Protein AF-A0A2N2YGR9-F1 (afdb_monomer_lite)

pLDDT: mean 70.39, std 11.71, range [46.59, 85.5]

Sequence (86 aa):
MKVKVTGFNPVKFEKDGKNIEGVKLHYIYADRANDHLIGQAAENSWVNKMVADGLNLKGLLEAPLCELEFNKNGKIVDIFPVGAGR

Radius of gyration: 13.18 Å; chains: 1; bounding box: 27×26×36 Å

Structure (mmCIF, N/CA/C/O backbone):
data_AF-A0A2N2YGR9-F1
#
_entry.id   AF-A0A2N2YGR9-F1
#
loop_
_atom_site.group_PDB
_atom_site.id
_atom_site.type_symbol
_atom_site.label_atom_id
_atom_site.label_alt_id
_atom_site.label_comp_id
_atom_site.label_asym_id
_atom_site.label_entity_id
_atom_site.label_seq_id
_atom_site.pdbx_PDB_ins_code
_atom_site.Cartn_x
_atom_site.Cartn_y
_atom_site.Cartn_z
_atom_site.occupancy
_atom_site.B_iso_or_equiv
_atom_site.auth_seq_id
_atom_site.auth_comp_id
_atom_site.auth_asym_id
_atom_site.auth_atom_id
_atom_site.pdbx_PDB_model_num
ATOM 1 N N . MET A 1 1 ? 0.012 6.215 -9.576 1.00 77.06 1 MET A N 1
ATOM 2 C CA . MET A 1 1 ? 1.399 6.570 -9.168 1.00 77.06 1 MET A CA 1
ATOM 3 C C . MET A 1 1 ? 2.187 5.282 -9.001 1.00 77.06 1 MET A C 1
ATOM 5 O O . MET A 1 1 ? 1.633 4.381 -8.388 1.00 77.06 1 MET A O 1
ATOM 9 N N . LYS A 1 2 ? 3.411 5.170 -9.540 1.00 82.88 2 LYS A N 1
ATOM 10 C CA . LYS A 1 2 ? 4.214 3.932 -9.465 1.00 82.88 2 LYS A CA 1
ATOM 11 C C . LYS A 1 2 ? 5.197 3.973 -8.300 1.00 82.88 2 LYS A C 1
ATOM 13 O O . LYS A 1 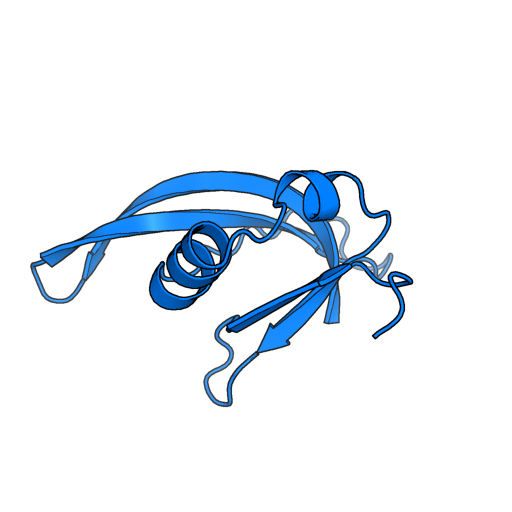2 ? 5.921 4.956 -8.144 1.00 82.88 2 LYS A O 1
ATOM 18 N N . VAL A 1 3 ? 5.227 2.905 -7.513 1.00 82.56 3 VAL A N 1
ATOM 19 C CA . VAL A 1 3 ? 6.034 2.794 -6.294 1.00 82.56 3 VAL A CA 1
ATOM 20 C C . VAL A 1 3 ? 6.624 1.392 -6.151 1.00 82.56 3 VAL A C 1
ATOM 22 O O . VAL A 1 3 ? 6.068 0.430 -6.674 1.00 82.56 3 VAL A O 1
ATOM 25 N N . LYS A 1 4 ? 7.718 1.244 -5.403 1.00 85.12 4 LYS A N 1
ATOM 26 C CA . LYS A 1 4 ? 8.163 -0.050 -4.871 1.00 85.12 4 LYS A CA 1
ATOM 27 C C . LYS A 1 4 ? 7.669 -0.170 -3.437 1.00 85.12 4 LYS A C 1
ATOM 29 O O . LYS A 1 4 ? 8.071 0.625 -2.593 1.00 85.12 4 LYS A O 1
ATOM 34 N N . VAL A 1 5 ? 6.816 -1.153 -3.155 1.00 83.75 5 VAL A N 1
ATOM 35 C CA . VAL A 1 5 ? 6.390 -1.451 -1.781 1.00 83.75 5 VAL A CA 1
ATOM 36 C C . VAL A 1 5 ? 7.530 -2.163 -1.056 1.00 83.75 5 VAL A C 1
ATOM 38 O O . VAL A 1 5 ? 8.133 -3.094 -1.590 1.00 83.75 5 VAL A O 1
ATOM 41 N N . THR A 1 6 ? 7.845 -1.701 0.149 1.00 81.69 6 THR A N 1
ATOM 42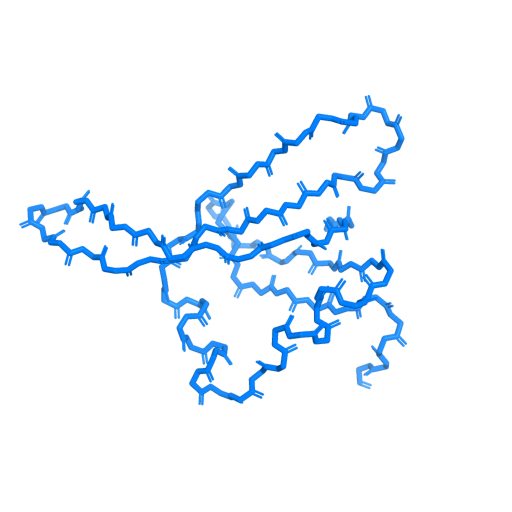 C CA . THR A 1 6 ? 8.971 -2.188 0.957 1.00 81.69 6 THR A CA 1
ATOM 43 C C . THR A 1 6 ? 8.541 -2.745 2.308 1.00 81.69 6 THR A C 1
ATOM 45 O O . THR A 1 6 ? 9.324 -3.441 2.948 1.00 81.69 6 THR A O 1
ATOM 48 N N . GLY A 1 7 ? 7.305 -2.490 2.748 1.00 79.56 7 GLY A N 1
ATOM 49 C CA . GLY A 1 7 ? 6.813 -3.037 4.007 1.00 79.56 7 GLY A CA 1
ATOM 50 C C . GLY A 1 7 ? 5.389 -2.629 4.368 1.00 79.56 7 GLY A C 1
ATOM 51 O O . GLY A 1 7 ? 4.853 -1.636 3.875 1.00 79.56 7 GLY A O 1
ATOM 52 N N . PHE A 1 8 ? 4.817 -3.393 5.294 1.00 79.44 8 PHE A N 1
ATOM 53 C CA . PHE A 1 8 ? 3.548 -3.119 5.958 1.00 79.44 8 PHE A CA 1
ATOM 54 C C . PHE A 1 8 ? 3.772 -3.266 7.460 1.00 79.44 8 PHE A C 1
ATOM 56 O O . PHE A 1 8 ? 4.206 -4.323 7.910 1.00 79.44 8 PHE A O 1
ATOM 63 N N . ASN A 1 9 ? 3.485 -2.219 8.230 1.00 75.44 9 ASN A N 1
ATOM 64 C CA . ASN A 1 9 ? 3.662 -2.226 9.679 1.00 75.44 9 ASN A CA 1
ATOM 65 C C . ASN A 1 9 ? 2.322 -1.979 10.372 1.00 75.44 9 ASN A C 1
ATOM 67 O O . ASN A 1 9 ? 1.702 -0.949 10.102 1.00 75.44 9 ASN A O 1
ATOM 71 N N . PRO A 1 10 ? 1.872 -2.855 11.283 1.00 72.69 10 PRO A N 1
ATOM 72 C CA . PRO A 1 10 ? 0.729 -2.555 12.131 1.00 72.69 10 PRO A CA 1
ATOM 73 C C . PRO A 1 10 ? 0.993 -1.277 12.932 1.00 72.69 10 PRO A C 1
ATOM 75 O O . PRO A 1 10 ? 2.076 -1.088 13.486 1.00 72.69 10 PRO A O 1
ATOM 78 N N . VAL A 1 11 ? 0.008 -0.391 13.001 1.00 70.25 11 VAL A N 1
ATOM 79 C CA . VAL A 1 11 ? 0.071 0.842 13.792 1.00 70.25 11 VAL A CA 1
ATOM 80 C C . VAL A 1 11 ? -1.219 1.017 14.577 1.00 70.25 11 VAL A C 1
ATOM 82 O O . VAL A 1 11 ? -2.269 0.535 14.169 1.00 70.25 11 VAL A O 1
ATOM 85 N N . LYS A 1 12 ? -1.155 1.719 15.706 1.00 73.25 12 LYS A N 1
ATOM 86 C CA . LYS A 1 12 ? -2.337 2.156 16.455 1.00 73.25 12 LYS A CA 1
ATOM 87 C C . LYS A 1 12 ? -2.360 3.675 16.439 1.00 73.25 12 LYS A C 1
ATOM 89 O O . LYS A 1 12 ? -1.326 4.294 16.682 1.00 73.25 12 LYS A O 1
ATOM 94 N N . PHE A 1 13 ? -3.503 4.267 16.121 1.00 71.19 13 PHE A N 1
ATOM 95 C CA . PHE A 1 13 ? -3.685 5.713 16.191 1.00 71.19 13 PHE A CA 1
ATOM 96 C C . PHE A 1 13 ? -5.063 6.046 16.755 1.00 71.19 13 PHE A C 1
ATOM 98 O O . PHE A 1 13 ? -6.016 5.274 16.622 1.00 71.19 13 PHE A O 1
ATOM 105 N N . GLU A 1 14 ? -5.146 7.198 17.409 1.00 77.12 14 GLU A N 1
ATOM 106 C CA . GLU A 1 14 ? -6.396 7.730 17.930 1.00 77.12 14 GLU A CA 1
ATOM 107 C C . GLU A 1 14 ? -7.053 8.614 16.869 1.00 77.12 14 GLU A C 1
ATOM 109 O O . GLU A 1 14 ? -6.404 9.472 16.265 1.00 77.12 14 GLU A O 1
ATOM 114 N N . LYS A 1 15 ? -8.347 8.403 16.631 1.00 72.88 15 LYS A N 1
ATOM 115 C CA . LYS A 1 15 ? -9.160 9.265 15.777 1.00 72.88 15 LYS A CA 1
ATOM 116 C C . LYS A 1 15 ? -10.554 9.397 16.363 1.00 72.88 15 LYS A C 1
ATOM 118 O O . LYS A 1 15 ? -11.181 8.394 16.693 1.00 72.88 15 LYS A O 1
ATOM 123 N N . ASP A 1 16 ? -11.032 10.633 16.478 1.00 81.69 16 ASP A N 1
ATOM 124 C CA . ASP A 1 16 ? -12.354 10.953 17.028 1.00 81.69 16 ASP A CA 1
ATOM 125 C C . ASP A 1 16 ? -12.596 10.293 18.408 1.00 81.69 16 ASP A C 1
ATOM 127 O O . ASP A 1 16 ? -13.684 9.792 18.695 1.00 81.69 16 ASP 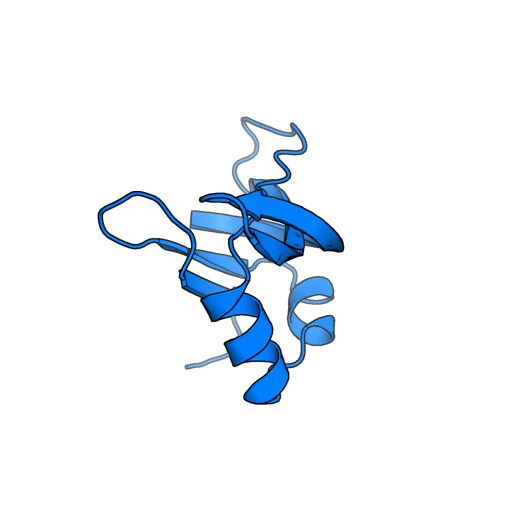A O 1
ATOM 131 N N . GLY A 1 17 ? -11.550 10.224 19.246 1.00 82.62 17 GLY A N 1
ATOM 132 C CA . GLY A 1 17 ? -11.582 9.602 20.578 1.00 82.62 17 GLY A CA 1
ATOM 133 C C . GLY A 1 17 ? -11.654 8.069 20.583 1.00 82.62 17 GLY A C 1
ATOM 134 O O . GLY A 1 17 ? -11.890 7.465 21.629 1.00 82.62 17 GLY A O 1
ATOM 135 N N . LYS A 1 18 ? -11.479 7.413 19.429 1.00 76.12 18 LYS A N 1
ATOM 136 C CA . LYS A 1 18 ? -11.457 5.951 19.300 1.00 76.12 18 LYS A CA 1
ATOM 137 C C . LYS A 1 18 ? -10.061 5.460 18.942 1.00 76.12 18 LYS A C 1
ATOM 139 O O . LYS A 1 18 ? -9.402 6.010 18.061 1.00 76.12 18 LYS A O 1
ATOM 144 N N . ASN A 1 19 ? -9.651 4.370 19.588 1.00 75.62 19 ASN A N 1
ATOM 145 C CA . ASN A 1 19 ? -8.461 3.624 19.198 1.00 75.62 19 ASN A CA 1
ATOM 146 C C . ASN A 1 19 ? -8.759 2.826 17.933 1.00 75.62 19 ASN A C 1
ATOM 148 O O . ASN A 1 19 ? -9.652 1.976 17.925 1.00 75.62 19 ASN A O 1
ATOM 152 N N . ILE A 1 20 ? -8.003 3.098 16.876 1.00 70.94 20 ILE A N 1
ATOM 153 C CA . ILE A 1 20 ? -8.108 2.399 15.603 1.00 70.94 20 ILE A CA 1
ATOM 154 C C . ILE A 1 20 ? -6.811 1.623 15.392 1.00 70.94 20 ILE A C 1
ATOM 156 O O . ILE A 1 20 ? -5.712 2.181 15.435 1.00 70.94 20 ILE A O 1
ATOM 160 N N . GLU A 1 21 ? -6.938 0.318 15.166 1.00 69.00 21 GLU A N 1
ATOM 161 C CA . GLU A 1 21 ? -5.833 -0.475 14.633 1.00 69.00 21 GLU A CA 1
ATOM 162 C C . GLU A 1 21 ? -5.699 -0.160 13.143 1.00 69.00 21 GLU A C 1
ATOM 164 O O . GLU A 1 21 ? -6.708 -0.018 12.451 1.00 69.00 21 GLU A O 1
ATOM 169 N N . GLY A 1 22 ? -4.466 -0.017 12.663 1.00 68.75 22 GLY A N 1
ATOM 170 C CA . GLY A 1 22 ? -4.056 0.499 11.357 1.00 68.75 22 GLY A CA 1
ATOM 171 C C . GLY A 1 22 ? -2.927 -0.309 10.726 1.00 68.75 22 GLY A C 1
ATOM 172 O O . GLY A 1 22 ? -2.249 -1.075 11.408 1.00 68.75 22 GLY A O 1
ATOM 173 N N . VAL A 1 23 ? -2.657 -0.068 9.443 1.00 73.00 23 VAL A N 1
ATOM 174 C CA . VAL A 1 23 ? -1.423 -0.518 8.786 1.00 73.00 23 VAL A CA 1
ATOM 175 C C . VAL A 1 23 ? -0.750 0.675 8.117 1.00 73.00 23 VAL A C 1
ATOM 177 O O . VAL A 1 23 ? -1.341 1.391 7.312 1.00 73.00 23 VAL A O 1
ATOM 180 N N . LYS A 1 24 ? 0.519 0.897 8.445 1.00 73.50 24 LYS A N 1
ATOM 181 C CA . LYS A 1 24 ? 1.384 1.849 7.761 1.00 73.50 24 LYS A CA 1
ATOM 182 C C . LYS A 1 24 ? 2.030 1.165 6.564 1.00 73.5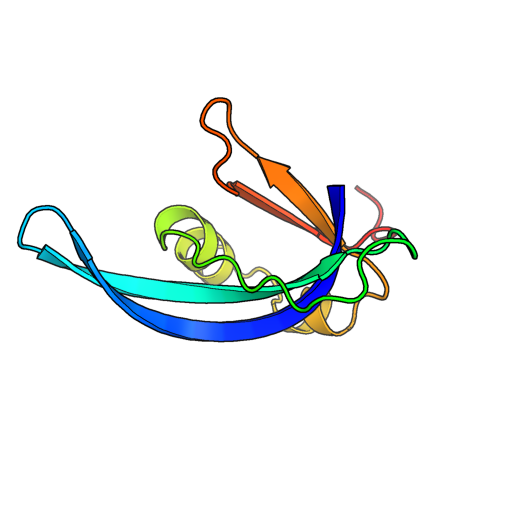0 24 LYS A C 1
ATOM 184 O O . LYS A 1 24 ? 2.697 0.142 6.716 1.00 73.50 24 LYS A O 1
ATOM 189 N N . LEU A 1 25 ? 1.841 1.753 5.388 1.00 76.75 25 LEU A N 1
ATOM 190 C CA . LEU A 1 25 ? 2.463 1.310 4.150 1.00 76.75 25 LEU A CA 1
ATOM 191 C C . LEU A 1 25 ? 3.822 1.995 3.992 1.00 76.75 25 LEU A C 1
ATOM 193 O O . LEU A 1 25 ? 3.948 3.212 4.138 1.00 76.75 25 LEU A O 1
ATOM 197 N N . HIS A 1 26 ? 4.836 1.209 3.656 1.00 79.56 26 HIS A N 1
ATOM 198 C CA . HIS A 1 26 ? 6.163 1.695 3.314 1.00 79.56 26 HIS A CA 1
ATOM 199 C C . HIS A 1 26 ? 6.401 1.473 1.826 1.00 79.56 26 HIS A C 1
ATOM 201 O O . HIS A 1 26 ? 6.267 0.352 1.329 1.00 79.56 26 HIS A O 1
ATOM 207 N N . TYR A 1 27 ? 6.734 2.547 1.115 1.00 79.81 27 TYR A N 1
ATOM 208 C CA . TYR A 1 27 ? 7.047 2.488 -0.302 1.00 79.81 27 TYR A CA 1
ATOM 209 C C . TYR A 1 27 ? 8.063 3.561 -0.702 1.00 79.81 27 TYR A C 1
ATOM 211 O O . TYR A 1 27 ? 8.280 4.540 0.013 1.00 79.81 27 TYR A O 1
ATOM 219 N N . ILE A 1 28 ? 8.694 3.346 -1.852 1.00 77.56 28 ILE A N 1
ATOM 220 C CA . ILE A 1 28 ? 9.632 4.272 -2.491 1.00 77.56 28 ILE A CA 1
ATOM 221 C C . ILE A 1 28 ? 9.041 4.666 -3.842 1.00 77.56 28 ILE A C 1
ATOM 223 O O . ILE A 1 28 ? 8.482 3.818 -4.544 1.00 77.56 28 ILE A O 1
ATOM 227 N N . TYR A 1 29 ? 9.126 5.944 -4.203 1.00 74.69 29 TYR A N 1
ATOM 228 C CA . TYR A 1 29 ? 8.679 6.408 -5.513 1.00 74.69 29 TYR A CA 1
ATOM 229 C C . TYR A 1 29 ? 9.539 5.782 -6.610 1.00 74.69 29 TYR A C 1
ATOM 231 O O . TYR A 1 29 ? 10.755 5.707 -6.499 1.00 74.69 29 TYR A O 1
ATOM 239 N N . ALA A 1 30 ? 8.899 5.311 -7.680 1.00 66.06 30 ALA A N 1
ATOM 240 C CA . ALA A 1 30 ? 9.621 4.738 -8.812 1.00 66.06 30 ALA A CA 1
ATOM 241 C C . ALA A 1 30 ? 10.196 5.809 -9.757 1.00 66.06 30 ALA A C 1
ATOM 243 O O . ALA A 1 30 ? 10.934 5.469 -10.686 1.00 66.06 30 ALA A O 1
ATOM 244 N N . ASP A 1 31 ? 9.850 7.088 -9.556 1.00 63.22 31 ASP A N 1
ATOM 245 C CA . ASP A 1 31 ? 10.554 8.181 -10.217 1.00 63.22 31 ASP A CA 1
ATOM 246 C C . ASP A 1 31 ? 11.909 8.396 -9.535 1.00 63.22 31 ASP A C 1
ATOM 248 O O . ASP A 1 31 ? 12.023 8.474 -8.317 1.00 63.22 31 ASP A O 1
ATOM 252 N N . ARG A 1 32 ? 12.970 8.436 -10.342 1.00 52.06 32 ARG A N 1
ATOM 253 C CA . ARG A 1 32 ? 14.358 8.547 -9.869 1.00 52.06 32 ARG A CA 1
ATOM 254 C C . ARG A 1 32 ? 14.687 9.909 -9.239 1.00 52.06 32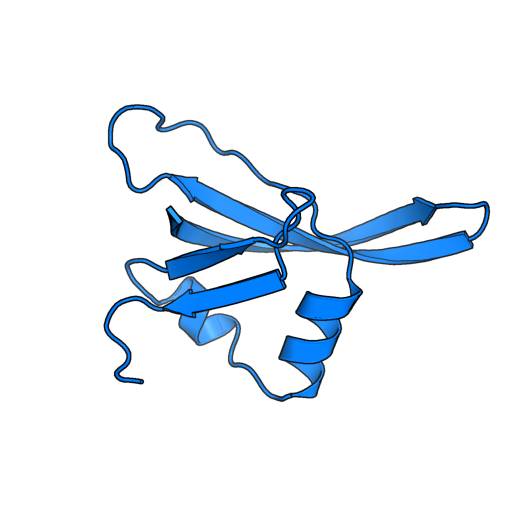 ARG A C 1
ATOM 256 O O . ARG A 1 32 ? 15.850 10.152 -8.936 1.00 52.06 32 ARG A O 1
ATOM 263 N N . ALA A 1 33 ? 13.720 10.821 -9.117 1.00 55.62 33 ALA A N 1
ATOM 264 C CA . ALA A 1 33 ? 13.961 12.179 -8.643 1.00 55.62 33 ALA A CA 1
ATOM 265 C C . ALA A 1 33 ? 13.784 12.313 -7.123 1.00 55.62 33 ALA A C 1
ATOM 267 O O . ALA A 1 33 ? 14.332 13.246 -6.542 1.00 55.62 33 ALA A O 1
ATOM 268 N N . ASN A 1 34 ? 13.070 11.387 -6.472 1.00 51.78 34 ASN A N 1
ATOM 269 C CA . ASN A 1 34 ? 12.821 11.419 -5.032 1.00 51.78 34 ASN A CA 1
ATOM 270 C C . ASN A 1 34 ? 13.073 10.048 -4.392 1.00 51.78 34 ASN A C 1
ATOM 272 O O . ASN A 1 34 ? 12.140 9.318 -4.066 1.00 51.78 34 ASN A O 1
ATOM 276 N N . ASP A 1 35 ? 14.343 9.724 -4.141 1.00 46.66 35 ASP A N 1
ATOM 277 C CA . ASP A 1 35 ? 14.765 8.474 -3.477 1.00 46.66 35 ASP A CA 1
ATOM 278 C C . ASP A 1 35 ? 14.492 8.476 -1.952 1.00 46.66 35 ASP A C 1
ATOM 280 O O . ASP A 1 35 ? 15.048 7.701 -1.172 1.00 46.66 35 ASP A O 1
ATOM 284 N N . HIS A 1 36 ? 13.638 9.390 -1.487 1.00 50.31 36 HIS A N 1
ATOM 285 C CA . HIS A 1 36 ? 13.281 9.507 -0.084 1.00 50.31 36 HIS A CA 1
ATOM 286 C C . HIS A 1 36 ? 12.164 8.516 0.256 1.00 50.31 36 HIS A C 1
ATOM 288 O O . HIS A 1 36 ? 11.110 8.479 -0.378 1.00 50.31 36 HIS A O 1
ATOM 294 N N . LEU A 1 37 ? 12.389 7.727 1.307 1.00 47.88 37 LEU A N 1
ATOM 295 C CA . LEU A 1 37 ? 11.375 6.903 1.962 1.00 47.88 37 LEU A CA 1
ATOM 296 C C . LEU A 1 37 ? 10.193 7.782 2.403 1.00 47.88 37 LEU A C 1
ATOM 298 O O . LEU A 1 37 ? 10.280 8.485 3.410 1.00 47.88 37 LEU A O 1
ATOM 302 N N . ILE A 1 38 ? 9.067 7.710 1.693 1.00 54.91 38 ILE A N 1
ATOM 303 C CA . ILE A 1 38 ? 7.808 8.325 2.127 1.00 54.91 38 ILE A CA 1
ATOM 304 C C . ILE A 1 38 ? 6.882 7.199 2.579 1.00 54.91 38 ILE A C 1
ATOM 306 O O . ILE A 1 38 ? 6.146 6.600 1.801 1.00 54.91 38 ILE A O 1
ATOM 310 N N . GLY A 1 39 ? 6.938 6.875 3.871 1.00 50.81 39 GLY A N 1
ATOM 311 C CA . GLY A 1 39 ? 5.971 5.969 4.485 1.00 50.81 39 GLY A CA 1
ATOM 312 C C . GLY A 1 39 ? 4.682 6.719 4.803 1.00 50.81 39 GLY A C 1
ATOM 313 O O . GLY A 1 39 ? 4.644 7.455 5.792 1.00 50.81 39 GLY A O 1
ATOM 314 N N . GLN A 1 40 ? 3.628 6.531 4.007 1.00 55.09 40 GLN A N 1
ATOM 315 C CA . GLN A 1 40 ? 2.312 7.091 4.313 1.00 55.09 40 GLN A CA 1
ATOM 316 C C . GLN A 1 40 ? 1.537 6.127 5.225 1.00 55.09 40 GLN A C 1
ATOM 318 O O . GLN A 1 40 ? 1.349 4.948 4.919 1.00 55.09 40 GLN A O 1
ATOM 323 N N . ALA A 1 41 ? 1.091 6.623 6.382 1.00 49.56 41 ALA A N 1
ATOM 324 C CA . ALA A 1 41 ? 0.127 5.895 7.197 1.00 49.56 41 ALA A CA 1
ATOM 325 C C . ALA A 1 41 ? -1.216 5.900 6.462 1.00 49.56 41 ALA A C 1
ATOM 327 O O . ALA A 1 41 ? -1.740 6.968 6.145 1.00 49.56 41 ALA A O 1
ATOM 328 N N . ALA A 1 42 ? -1.751 4.718 6.169 1.00 54.34 42 ALA A N 1
ATOM 329 C CA . ALA A 1 42 ? -3.036 4.594 5.513 1.00 54.34 42 ALA A CA 1
ATOM 330 C C . ALA A 1 42 ? -4.075 4.100 6.524 1.00 54.34 42 ALA A C 1
ATOM 332 O O . ALA A 1 42 ? -3.828 3.187 7.310 1.00 54.34 42 ALA A O 1
ATOM 333 N N . GLU A 1 43 ? -5.240 4.747 6.540 1.00 52.81 43 GLU A N 1
ATOM 334 C CA . GLU A 1 43 ? -6.349 4.323 7.393 1.00 52.81 43 GLU A CA 1
ATOM 335 C C . GLU A 1 43 ? -6.834 2.926 7.008 1.00 52.81 43 GLU A C 1
ATOM 337 O O . GLU A 1 43 ? -6.962 2.594 5.832 1.00 52.81 43 GLU A O 1
ATOM 342 N N . ASN A 1 44 ? -7.131 2.123 8.028 1.00 54.12 44 ASN A N 1
ATOM 343 C CA . ASN A 1 44 ? -7.179 0.671 7.920 1.00 54.12 44 ASN A CA 1
ATOM 344 C C . ASN A 1 44 ? -8.361 0.085 7.140 1.00 54.12 44 ASN A C 1
ATOM 346 O O . ASN A 1 44 ? -8.430 -1.126 6.972 1.00 54.12 44 ASN A O 1
ATOM 350 N N . SER A 1 45 ? -9.328 0.886 6.692 1.00 59.44 45 SER A N 1
ATOM 351 C CA . SER A 1 45 ? -10.540 0.318 6.094 1.00 59.44 45 SER A CA 1
ATOM 352 C C . SER A 1 45 ? -10.270 -0.391 4.770 1.00 59.44 45 SER A C 1
ATOM 354 O O . SER A 1 45 ? -10.905 -1.405 4.503 1.00 59.44 45 SER A O 1
ATOM 356 N N . TRP A 1 46 ? -9.325 0.094 3.962 1.00 59.38 46 TRP A N 1
ATOM 357 C CA . TRP A 1 46 ? -8.988 -0.544 2.690 1.00 59.38 46 TRP A CA 1
ATOM 358 C C . TRP A 1 46 ? -7.929 -1.641 2.862 1.00 59.38 46 TRP A C 1
ATOM 360 O O . TRP A 1 46 ? -8.092 -2.705 2.280 1.00 59.38 46 TRP A O 1
ATOM 370 N N . VAL A 1 47 ? -6.916 -1.460 3.726 1.00 61.69 47 VAL A N 1
ATOM 371 C CA . VAL A 1 47 ? -5.899 -2.504 3.978 1.00 61.69 47 VAL A CA 1
ATOM 372 C C . VAL A 1 47 ? -6.504 -3.714 4.685 1.00 61.69 47 VAL A C 1
ATOM 374 O O . VAL A 1 47 ? -6.308 -4.835 4.227 1.00 61.69 47 VAL A O 1
ATOM 377 N N . ASN A 1 48 ? -7.288 -3.521 5.753 1.00 59.50 48 ASN A N 1
ATOM 378 C CA . ASN A 1 48 ? -7.981 -4.639 6.402 1.00 59.50 48 ASN A CA 1
ATOM 379 C C . ASN A 1 48 ? -8.952 -5.325 5.450 1.00 59.50 48 ASN A C 1
ATOM 381 O O . ASN A 1 48 ? -9.079 -6.543 5.505 1.00 59.50 48 ASN A O 1
ATOM 385 N N . LYS A 1 49 ? -9.629 -4.556 4.587 1.00 57.12 49 LYS A N 1
ATOM 386 C CA . LYS A 1 49 ? -10.506 -5.124 3.568 1.00 57.12 49 LYS A CA 1
ATOM 387 C C . LYS A 1 49 ? -9.711 -5.968 2.574 1.00 57.12 49 LYS A C 1
ATOM 389 O O . LYS A 1 49 ? -10.090 -7.100 2.344 1.00 57.12 49 LYS A O 1
ATOM 394 N N . MET A 1 50 ? -8.568 -5.495 2.089 1.00 63.06 50 MET A N 1
ATOM 395 C CA . MET A 1 50 ? -7.696 -6.281 1.214 1.00 63.06 50 MET A CA 1
ATOM 396 C C . MET A 1 50 ? -7.162 -7.550 1.875 1.00 63.06 50 MET A C 1
ATOM 398 O O . MET A 1 50 ? -7.150 -8.603 1.248 1.00 63.06 50 MET A O 1
ATOM 402 N N . VAL A 1 51 ? -6.746 -7.482 3.143 1.00 61.06 51 VAL A N 1
ATOM 403 C CA . VAL A 1 51 ? -6.315 -8.678 3.885 1.00 61.06 51 VAL A CA 1
ATOM 404 C C . VAL A 1 51 ? -7.483 -9.650 4.075 1.00 61.06 51 VAL A C 1
ATOM 406 O O . VAL A 1 51 ? -7.311 -10.849 3.870 1.00 61.06 51 VAL A O 1
ATOM 409 N N . ALA A 1 52 ? -8.673 -9.149 4.422 1.00 55.88 52 ALA A N 1
ATOM 410 C CA . ALA A 1 52 ? -9.884 -9.957 4.568 1.00 55.88 52 ALA A CA 1
ATOM 411 C C . ALA A 1 52 ? -10.355 -10.568 3.235 1.00 55.88 52 ALA A C 1
ATOM 413 O O . ALA A 1 52 ? -10.831 -11.700 3.223 1.00 55.88 52 ALA A O 1
ATOM 414 N N . ASP A 1 53 ? -10.153 -9.858 2.124 1.00 58.62 53 ASP A N 1
ATOM 415 C CA . ASP A 1 53 ? -10.461 -10.295 0.758 1.00 58.62 53 ASP A CA 1
ATOM 416 C C . ASP A 1 53 ? -9.385 -11.261 0.201 1.00 58.62 53 ASP A C 1
ATOM 418 O O . ASP A 1 53 ? -9.449 -11.675 -0.956 1.00 58.62 53 ASP A O 1
ATOM 422 N N . GLY A 1 54 ? -8.398 -11.660 1.018 1.00 54.31 54 GLY A N 1
ATOM 423 C CA . GLY A 1 54 ? -7.390 -12.668 0.672 1.00 54.31 54 GLY A CA 1
ATOM 424 C C . GLY A 1 54 ? -6.247 -12.150 -0.205 1.00 54.31 54 GLY A C 1
ATOM 425 O O . GLY A 1 54 ? -5.525 -12.944 -0.814 1.00 54.31 54 GLY A O 1
ATOM 426 N N . LEU A 1 55 ? -6.066 -10.830 -0.287 1.00 65.00 55 LEU A N 1
ATOM 427 C CA . LEU A 1 55 ? -5.047 -10.219 -1.128 1.00 65.00 55 LEU A CA 1
ATOM 428 C C . LEU A 1 55 ? -3.649 -10.539 -0.584 1.00 65.00 55 LEU A C 1
ATOM 430 O O . LEU A 1 55 ? -3.315 -10.301 0.580 1.00 65.00 55 LEU A O 1
ATOM 434 N N . ASN A 1 56 ? -2.815 -11.108 -1.452 1.00 69.06 56 ASN A N 1
ATOM 435 C CA . ASN A 1 56 ? -1.492 -11.588 -1.089 1.00 69.06 56 ASN A CA 1
ATOM 436 C C . ASN A 1 56 ? -0.514 -10.412 -0.921 1.00 69.06 56 ASN A C 1
ATOM 438 O O . ASN A 1 56 ? 0.199 -10.051 -1.858 1.00 69.06 56 ASN A O 1
ATOM 442 N N . LEU A 1 57 ? -0.447 -9.829 0.282 1.00 74.62 57 LEU A N 1
ATOM 443 C CA . LEU A 1 57 ? 0.494 -8.747 0.619 1.00 74.62 57 LEU A CA 1
ATOM 444 C C . LEU A 1 57 ? 1.953 -9.109 0.300 1.00 74.62 57 LEU A C 1
ATOM 446 O O . LEU A 1 57 ? 2.745 -8.237 -0.056 1.00 74.62 57 LEU A O 1
ATOM 450 N N . LYS A 1 58 ? 2.305 -10.398 0.377 1.00 74.38 58 LYS A N 1
ATOM 451 C CA . LYS A 1 58 ? 3.627 -10.891 -0.026 1.00 74.38 58 LYS A CA 1
ATOM 452 C C . LYS A 1 58 ? 3.870 -10.673 -1.524 1.00 74.38 58 LYS A C 1
ATOM 454 O O . LYS A 1 58 ? 4.951 -10.233 -1.892 1.00 74.38 58 LYS A O 1
ATOM 459 N N . GLY A 1 59 ? 2.852 -10.854 -2.364 1.00 77.19 59 GLY A N 1
ATOM 460 C CA . GLY A 1 59 ? 2.919 -10.538 -3.793 1.00 77.19 59 GLY A CA 1
ATOM 461 C C . GLY A 1 59 ? 3.175 -9.053 -4.073 1.00 77.19 59 GLY A C 1
ATOM 462 O O . GLY A 1 59 ? 3.912 -8.729 -4.999 1.00 77.19 59 GLY A O 1
ATOM 463 N N . LEU A 1 60 ? 2.651 -8.144 -3.242 1.00 80.81 60 LEU A N 1
ATOM 464 C CA . LEU A 1 60 ? 2.938 -6.704 -3.350 1.00 80.81 60 LEU A CA 1
ATOM 465 C C . LEU A 1 60 ? 4.388 -6.367 -2.961 1.00 80.81 60 LEU A C 1
ATOM 467 O O . LEU A 1 60 ? 5.014 -5.520 -3.595 1.00 80.81 60 LEU A O 1
ATOM 471 N N . LEU A 1 61 ? 4.937 -7.041 -1.945 1.00 81.88 61 LEU A N 1
ATOM 472 C CA . LEU A 1 61 ? 6.340 -6.881 -1.530 1.00 81.88 61 LEU A CA 1
ATOM 473 C C . LEU A 1 61 ? 7.318 -7.427 -2.583 1.00 81.88 61 LEU A C 1
ATOM 475 O O . LEU A 1 61 ? 8.372 -6.835 -2.843 1.00 81.88 61 LEU A O 1
ATOM 479 N N . GLU A 1 62 ? 6.964 -8.546 -3.211 1.00 84.12 62 GLU A N 1
ATOM 480 C CA . GLU A 1 62 ? 7.774 -9.209 -4.235 1.00 84.12 62 GLU A CA 1
ATOM 481 C C . GLU A 1 62 ? 7.691 -8.498 -5.593 1.00 84.12 62 GLU A C 1
ATOM 483 O O . GLU A 1 62 ? 8.676 -8.475 -6.333 1.00 84.12 62 GLU A O 1
ATOM 488 N N . ALA A 1 63 ? 6.571 -7.837 -5.901 1.00 82.94 63 ALA A N 1
ATOM 489 C CA . ALA A 1 63 ? 6.386 -7.133 -7.163 1.00 82.94 63 ALA A CA 1
ATOM 490 C C . ALA A 1 63 ? 7.436 -6.025 -7.371 1.00 82.94 63 ALA A C 1
ATOM 492 O O . ALA A 1 63 ? 7.678 -5.220 -6.464 1.00 82.94 63 ALA A O 1
ATOM 493 N N . PRO A 1 64 ? 8.058 -5.928 -8.562 1.00 81.75 64 PRO A N 1
ATOM 494 C CA . PRO A 1 64 ? 9.078 -4.915 -8.834 1.00 81.75 64 PRO A CA 1
ATOM 495 C C . PRO A 1 64 ? 8.513 -3.495 -8.735 1.00 81.75 64 PRO A C 1
ATOM 497 O O . PRO A 1 64 ? 9.208 -2.591 -8.282 1.00 81.75 64 PRO A O 1
ATOM 500 N N . LEU A 1 65 ? 7.246 -3.313 -9.114 1.00 85.31 65 LEU A N 1
ATOM 501 C CA . LEU A 1 65 ? 6.507 -2.063 -9.004 1.00 85.31 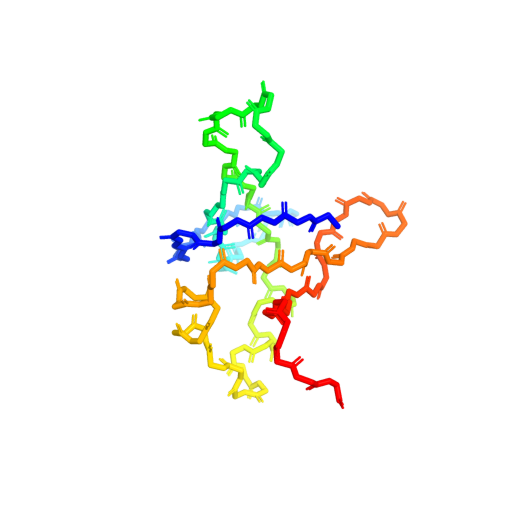65 LEU A CA 1
ATOM 502 C C . LEU A 1 65 ? 5.049 -2.346 -8.648 1.00 85.31 65 LEU A C 1
ATOM 504 O O . LEU A 1 65 ? 4.486 -3.353 -9.068 1.00 85.31 65 LEU A O 1
ATOM 508 N N . CYS A 1 66 ? 4.439 -1.420 -7.922 1.00 85.50 66 CYS A N 1
ATOM 509 C CA . CYS A 1 66 ? 3.013 -1.358 -7.643 1.00 85.50 66 CYS A CA 1
ATOM 510 C C . CYS A 1 66 ? 2.461 0.006 -8.066 1.00 85.50 66 CYS A C 1
ATOM 512 O O . CYS A 1 66 ? 3.179 1.010 -8.062 1.00 85.50 66 CYS A O 1
ATOM 514 N N . GLU A 1 67 ? 1.183 0.053 -8.413 1.00 85.44 67 GLU A N 1
ATOM 515 C CA . GLU A 1 67 ? 0.437 1.287 -8.620 1.00 85.44 67 GLU A CA 1
ATOM 516 C C . GLU A 1 67 ? -0.483 1.552 -7.432 1.00 85.44 67 GLU A C 1
ATOM 518 O O . GLU A 1 67 ? -1.192 0.660 -6.978 1.00 85.44 67 GLU A O 1
ATOM 523 N N . LEU A 1 68 ? -0.437 2.787 -6.924 1.00 81.00 68 LEU A N 1
ATOM 524 C CA . LEU A 1 68 ? -1.340 3.277 -5.883 1.00 81.00 68 LEU A CA 1
ATOM 525 C C . LEU A 1 68 ? -2.538 3.983 -6.525 1.00 81.00 68 LEU A C 1
ATOM 527 O O . LEU A 1 68 ? -2.347 4.901 -7.340 1.00 81.00 68 LEU A O 1
ATOM 531 N N . GLU A 1 69 ? -3.742 3.595 -6.111 1.00 81.62 69 GLU A N 1
ATOM 532 C CA . GLU A 1 69 ? -4.996 4.282 -6.414 1.00 81.62 69 GLU A CA 1
ATOM 533 C C . GLU A 1 69 ? -5.402 5.184 -5.247 1.00 81.62 69 GLU A C 1
ATOM 535 O O . GLU A 1 69 ? -5.346 4.788 -4.080 1.00 81.62 69 GLU A O 1
ATOM 540 N N . PHE A 1 70 ? -5.833 6.405 -5.567 1.00 80.88 70 PHE A N 1
ATOM 541 C CA . PHE A 1 70 ? -6.239 7.405 -4.586 1.00 80.88 70 PHE A CA 1
ATOM 542 C C . PHE A 1 70 ? -7.677 7.849 -4.836 1.00 80.88 70 PHE A C 1
ATOM 544 O O . PHE A 1 70 ? -8.099 8.016 -5.979 1.00 80.88 70 PHE A O 1
ATOM 551 N N . ASN A 1 71 ? -8.415 8.129 -3.764 1.00 79.75 71 ASN A N 1
ATOM 552 C CA . ASN A 1 71 ? -9.706 8.799 -3.877 1.00 79.75 71 ASN A CA 1
ATOM 553 C C . ASN A 1 71 ? -9.556 10.319 -4.085 1.00 79.75 71 ASN A C 1
ATOM 555 O O . ASN A 1 71 ? -8.470 10.887 -3.969 1.00 79.75 71 ASN A O 1
ATOM 559 N N . LYS A 1 72 ? -10.687 11.005 -4.306 1.00 81.81 72 LYS A N 1
ATOM 560 C CA . LYS A 1 72 ? -10.759 12.468 -4.500 1.00 81.81 72 LYS A CA 1
ATOM 561 C C . LYS A 1 72 ? -10.175 13.320 -3.360 1.00 81.81 72 LYS A C 1
ATOM 563 O O . LYS A 1 72 ? -9.929 14.501 -3.560 1.00 81.81 72 LYS A O 1
ATOM 568 N N . ASN A 1 73 ? -9.974 12.737 -2.177 1.00 78.12 73 ASN A N 1
ATOM 569 C CA . ASN A 1 73 ? -9.394 13.406 -1.011 1.00 78.12 73 ASN A CA 1
ATOM 570 C C . ASN A 1 73 ? -7.888 13.107 -0.857 1.00 78.12 73 ASN A C 1
ATOM 572 O O . ASN A 1 73 ? -7.312 13.428 0.179 1.00 78.12 73 ASN A O 1
ATOM 576 N N . GLY A 1 74 ? -7.261 12.438 -1.832 1.00 73.00 74 GLY A N 1
ATOM 577 C CA . GLY A 1 74 ? -5.839 12.090 -1.803 1.00 73.00 74 GLY A CA 1
ATOM 578 C C . GLY A 1 74 ? -5.481 10.931 -0.869 1.00 73.00 74 GLY A C 1
ATOM 579 O O . GLY A 1 74 ? -4.308 10.752 -0.553 1.00 73.00 74 GLY A O 1
ATOM 580 N N . LYS A 1 75 ? -6.459 10.136 -0.409 1.00 74.81 75 LYS A N 1
ATOM 581 C CA . LYS A 1 75 ? -6.192 8.929 0.392 1.00 74.81 75 LYS A CA 1
ATOM 582 C C . LYS A 1 75 ? -6.034 7.712 -0.509 1.00 74.81 75 LYS A C 1
ATOM 584 O O . LYS A 1 75 ? -6.845 7.540 -1.417 1.00 74.81 75 LYS A O 1
ATOM 589 N N . ILE A 1 76 ? -5.052 6.865 -0.206 1.00 75.94 76 ILE A N 1
ATOM 590 C CA . ILE A 1 76 ? -4.878 5.557 -0.852 1.00 75.94 76 ILE A CA 1
ATOM 591 C C . ILE A 1 76 ? -6.125 4.703 -0.588 1.00 75.94 76 ILE A C 1
ATOM 593 O O . ILE A 1 76 ? -6.614 4.663 0.544 1.00 75.94 76 ILE A O 1
ATOM 597 N N . VAL A 1 77 ? -6.643 4.059 -1.632 1.00 76.31 77 VAL A N 1
ATOM 598 C CA . VAL A 1 77 ? -7.787 3.135 -1.563 1.00 76.31 77 VAL A CA 1
ATOM 599 C C . VAL A 1 77 ? -7.484 1.761 -2.152 1.00 76.31 77 VAL A C 1
ATOM 601 O O . VAL A 1 77 ? -8.155 0.807 -1.773 1.00 76.31 77 VAL A O 1
ATOM 604 N N . ASP A 1 78 ? -6.485 1.655 -3.033 1.00 77.62 78 ASP A N 1
ATOM 605 C CA . ASP A 1 78 ? -6.091 0.392 -3.659 1.00 77.62 78 ASP A CA 1
ATOM 606 C C . ASP A 1 78 ? -4.589 0.388 -4.010 1.00 77.62 78 ASP A C 1
ATOM 608 O O . ASP A 1 78 ? -3.972 1.449 -4.172 1.00 77.62 78 ASP A O 1
ATOM 612 N N . ILE A 1 79 ? -4.003 -0.809 -4.102 1.00 80.19 79 ILE A N 1
ATOM 613 C CA . ILE A 1 79 ? -2.623 -1.089 -4.498 1.00 80.19 79 ILE A CA 1
ATOM 614 C C . ILE A 1 79 ? -2.591 -2.388 -5.292 1.00 80.19 79 ILE A C 1
ATOM 616 O O . ILE A 1 79 ? -2.964 -3.444 -4.785 1.00 80.19 79 ILE A O 1
ATOM 620 N N . PHE A 1 80 ? -2.013 -2.336 -6.487 1.00 81.88 80 PHE A N 1
ATOM 621 C CA . PHE A 1 80 ? -1.859 -3.516 -7.330 1.00 81.88 80 PHE A CA 1
ATOM 622 C C . PHE A 1 80 ? -0.467 -3.589 -7.967 1.00 81.88 80 PHE A C 1
ATOM 624 O O . PHE A 1 80 ? 0.138 -2.555 -8.267 1.00 81.88 80 PHE A O 1
ATOM 631 N N . PRO A 1 81 ? 0.076 -4.800 -8.174 1.00 83.88 81 PRO A N 1
ATOM 632 C CA . PRO A 1 81 ? 1.386 -4.978 -8.777 1.00 83.88 81 PRO A CA 1
ATOM 633 C C . PRO A 1 81 ? 1.337 -4.679 -10.282 1.00 83.88 81 PRO A C 1
ATOM 635 O O . PRO A 1 81 ? 0.458 -5.139 -11.009 1.00 83.88 81 PRO A O 1
ATOM 638 N N . VAL A 1 82 ? 2.308 -3.912 -10.772 1.00 80.44 82 VAL A N 1
ATOM 639 C CA . VAL A 1 82 ? 2.430 -3.573 -12.193 1.00 80.44 82 VAL A CA 1
ATOM 640 C C . VAL A 1 82 ? 2.914 -4.805 -12.952 1.00 80.44 82 VAL A C 1
ATOM 642 O O . VAL A 1 82 ? 3.991 -5.325 -12.669 1.00 80.44 82 VAL A O 1
ATOM 645 N N . GLY A 1 83 ? 2.138 -5.249 -13.941 1.00 68.00 83 GLY A N 1
ATOM 646 C CA . GLY A 1 83 ? 2.486 -6.393 -14.790 1.00 68.00 83 GLY A CA 1
ATOM 647 C C . GLY A 1 83 ? 1.856 -7.722 -14.370 1.00 68.00 83 GLY A C 1
ATOM 648 O O . GLY A 1 83 ? 1.955 -8.685 -15.125 1.00 68.00 83 GLY A O 1
ATOM 649 N N . ALA A 1 84 ? 1.147 -7.780 -13.238 1.00 56.50 84 ALA A N 1
ATOM 650 C CA . ALA A 1 84 ? 0.112 -8.794 -13.077 1.00 56.50 84 ALA A CA 1
ATOM 651 C C . ALA A 1 84 ? -1.060 -8.364 -13.970 1.00 56.50 84 ALA A C 1
ATOM 653 O O . ALA A 1 84 ? -1.604 -7.277 -13.783 1.00 56.50 84 ALA A O 1
ATOM 654 N N . GLY A 1 85 ? -1.369 -9.143 -15.008 1.00 46.59 85 GLY A N 1
ATOM 655 C CA . GLY A 1 85 ? -2.495 -8.852 -15.897 1.00 46.59 85 GLY A CA 1
ATOM 656 C C . GLY A 1 85 ? -3.785 -8.636 -15.099 1.00 46.59 85 GLY A C 1
ATOM 657 O O . GLY A 1 85 ? -4.003 -9.315 -14.096 1.00 46.59 85 GLY A O 1
ATOM 658 N N . ARG A 1 86 ? -4.590 -7.659 -15.526 1.00 47.22 86 ARG A N 1
ATOM 659 C CA . ARG A 1 86 ? -5.965 -7.483 -15.044 1.00 47.22 86 ARG A CA 1
ATOM 660 C C . ARG A 1 86 ? -6.858 -8.608 -15.548 1.00 47.22 86 ARG A C 1
ATOM 662 O O . ARG A 1 86 ? -6.649 -9.019 -16.712 1.00 47.22 86 ARG A O 1
#

Secondary structure (DSSP, 8-state):
-EEEEEEEEEEEEEETTEEEEEEEEEEEESSTT--S----EE-HHHHHHHHHTT--HHHHHHSS-EEEEE-TTS-EEEEEETTS--

Foldseek 3Di:
DKWQWADKDWDWDDDPNDIAIFIWTWIADPPPPGRDTDTDTAHHPQVVVCVVVVPDVVCSNPAPMKDFDADPVRGTRDIDGPPPDD